Protein AF-A0A2A5GVV4-F1 (afdb_monomer)

pLDDT: mean 92.6, std 6.54, range [52.94, 98.5]

Solvent-accessible surface area (backbone atoms only — not comparable to full-atom values): 8172 Å² total; per-residue (Å²): 135,58,62,66,58,56,53,53,54,45,63,67,67,67,65,79,68,84,87,47,61,68,61,46,47,57,48,36,55,53,49,39,52,56,45,48,56,54,32,53,55,47,44,54,51,40,54,51,49,54,52,52,49,52,54,50,50,55,51,46,51,34,35,60,71,52,72,53,56,67,68,66,27,59,77,70,71,49,76,82,55,84,68,91,68,56,80,87,49,46,63,62,52,47,68,68,31,68,67,52,44,56,50,50,53,53,44,52,55,39,49,50,44,36,49,51,38,52,51,51,46,48,51,40,53,52,50,47,52,52,48,52,52,53,54,52,52,52,54,54,55,64,74,74,110

Radius of gyration: 25.05 Å; Cα contacts (8 Å, |Δi|>4): 84; chains: 1; bounding box: 63×22×68 Å

Structure (mmCIF, N/CA/C/O backbone):
data_AF-A0A2A5GVV4-F1
#
_entry.id   AF-A0A2A5GVV4-F1
#
loop_
_atom_site.group_PDB
_atom_site.id
_atom_site.type_symbol
_atom_site.label_atom_id
_atom_site.label_alt_id
_atom_site.label_comp_id
_atom_site.label_asym_id
_atom_site.label_entity_id
_atom_site.label_seq_id
_atom_site.pdbx_PDB_ins_code
_atom_site.Cartn_x
_atom_site.Cartn_y
_atom_site.Cartn_z
_atom_site.occupancy
_atom_site.B_iso_or_equiv
_atom_site.auth_seq_id
_atom_site.auth_comp_id
_atom_site.auth_asym_id
_atom_site.auth_atom_id
_atom_site.pdbx_PDB_model_num
ATOM 1 N N . MET A 1 1 ? -7.594 2.060 -9.291 1.00 83.06 1 MET A N 1
ATOM 2 C CA . MET A 1 1 ? -7.098 0.963 -10.140 1.00 83.06 1 MET A CA 1
ATOM 3 C C . MET A 1 1 ? -7.138 -0.338 -9.355 1.00 83.06 1 MET A C 1
ATOM 5 O O . MET A 1 1 ? -6.849 -0.307 -8.152 1.00 83.06 1 MET A O 1
ATOM 9 N N . LYS A 1 2 ? -7.569 -1.443 -9.970 1.00 93.38 2 LYS A N 1
ATOM 10 C CA . LYS A 1 2 ? -7.479 -2.785 -9.376 1.00 93.38 2 LYS A CA 1
ATOM 11 C C . LYS A 1 2 ? -6.062 -3.334 -9.559 1.00 93.38 2 LYS A C 1
ATOM 13 O O . LYS A 1 2 ? -5.284 -2.789 -10.336 1.00 93.38 2 LYS A O 1
ATOM 18 N N . LEU A 1 3 ? -5.717 -4.369 -8.793 1.00 95.00 3 LEU A N 1
ATOM 19 C CA . LEU A 1 3 ? -4.424 -5.042 -8.939 1.00 95.00 3 LEU A CA 1
ATOM 20 C C . LEU A 1 3 ? -4.321 -5.728 -10.309 1.00 95.00 3 LEU A C 1
ATOM 22 O O . LEU A 1 3 ? -3.322 -5.551 -10.993 1.00 95.00 3 LEU A O 1
ATOM 26 N N . ASP A 1 4 ? -5.386 -6.406 -10.739 1.00 96.12 4 ASP A N 1
ATOM 27 C CA . ASP A 1 4 ? -5.440 -7.081 -12.043 1.00 96.12 4 ASP A CA 1
ATOM 28 C C . ASP A 1 4 ? -5.185 -6.113 -13.206 1.00 96.12 4 ASP A C 1
ATOM 30 O O . ASP A 1 4 ? -4.486 -6.454 -14.153 1.00 96.12 4 ASP A O 1
ATOM 34 N N . ASP A 1 5 ? -5.669 -4.870 -13.100 1.00 96.62 5 ASP A N 1
ATOM 35 C CA . ASP A 1 5 ? -5.412 -3.834 -14.105 1.00 96.62 5 ASP A CA 1
ATOM 36 C C . ASP A 1 5 ? -3.906 -3.522 -14.220 1.00 96.62 5 ASP A C 1
ATOM 38 O O . ASP A 1 5 ? -3.399 -3.356 -15.325 1.00 96.62 5 ASP A O 1
ATOM 42 N N . ILE A 1 6 ? -3.173 -3.464 -13.094 1.00 96.69 6 ILE A N 1
ATOM 43 C CA . ILE A 1 6 ? -1.708 -3.256 -13.084 1.00 96.69 6 ILE A CA 1
ATOM 44 C C . ILE A 1 6 ? -1.012 -4.417 -13.794 1.00 96.69 6 ILE A C 1
ATOM 46 O O . ILE A 1 6 ? -0.111 -4.194 -14.601 1.00 96.69 6 ILE A O 1
ATOM 50 N N . LEU A 1 7 ? -1.422 -5.646 -13.480 1.00 96.38 7 LEU A N 1
ATOM 51 C CA . LEU A 1 7 ? -0.814 -6.856 -14.026 1.00 96.38 7 LEU A CA 1
ATOM 52 C C . LEU A 1 7 ? -1.061 -6.983 -15.531 1.00 96.38 7 LEU A C 1
ATOM 54 O O . LEU A 1 7 ? -0.129 -7.289 -16.268 1.00 96.38 7 LEU A O 1
ATOM 58 N N . ASN A 1 8 ? -2.277 -6.684 -15.990 1.00 97.00 8 ASN A N 1
ATOM 59 C CA . ASN A 1 8 ? -2.622 -6.703 -17.410 1.00 97.00 8 ASN A CA 1
ATOM 60 C C . ASN A 1 8 ? -1.861 -5.623 -18.190 1.00 97.00 8 ASN A C 1
ATOM 62 O O . ASN A 1 8 ? -1.266 -5.927 -19.221 1.00 97.00 8 ASN A O 1
ATOM 66 N N . LEU A 1 9 ? -1.791 -4.394 -17.658 1.00 96.00 9 LEU A N 1
ATOM 67 C CA . LEU A 1 9 ? -0.981 -3.323 -18.252 1.00 96.00 9 LEU A CA 1
ATOM 68 C C . LEU A 1 9 ? 0.487 -3.743 -18.395 1.00 96.00 9 LEU A C 1
ATOM 70 O O . LEU A 1 9 ? 1.109 -3.490 -19.425 1.00 96.00 9 LEU A O 1
ATOM 74 N N . TRP A 1 10 ? 1.038 -4.405 -17.374 1.00 96.19 10 TRP A N 1
ATOM 75 C CA . TRP A 1 10 ? 2.420 -4.870 -17.414 1.00 96.19 10 TRP A CA 1
ATOM 76 C C . TRP A 1 10 ? 2.630 -6.025 -18.392 1.00 96.19 10 TRP A C 1
ATOM 78 O O . TRP A 1 10 ? 3.632 -6.043 -19.105 1.00 96.19 10 TRP A O 1
ATOM 88 N N . ALA A 1 11 ? 1.690 -6.966 -18.470 1.00 95.19 11 ALA A N 1
ATOM 89 C CA . ALA A 1 11 ? 1.754 -8.065 -19.427 1.00 95.19 11 ALA A CA 1
ATOM 90 C C . ALA A 1 11 ? 1.853 -7.546 -20.873 1.00 95.19 11 ALA A C 1
ATOM 92 O O . ALA A 1 11 ? 2.679 -8.035 -21.640 1.00 95.19 11 ALA A O 1
ATOM 93 N N . GLU A 1 12 ? 1.088 -6.507 -21.213 1.00 94.00 12 GLU A N 1
ATOM 94 C CA . GLU A 1 12 ? 1.149 -5.848 -22.523 1.00 94.00 12 GLU A CA 1
ATOM 95 C C . GLU A 1 12 ? 2.468 -5.080 -22.728 1.00 94.00 12 GLU A C 1
ATOM 97 O O . GLU A 1 12 ? 3.139 -5.223 -23.756 1.00 94.00 12 GLU A O 1
ATOM 102 N N . ASP A 1 13 ? 2.880 -4.294 -21.730 1.00 93.25 13 ASP A N 1
ATOM 103 C CA . ASP A 1 13 ? 4.051 -3.418 -21.828 1.00 93.25 13 ASP A CA 1
ATOM 104 C C . ASP A 1 13 ? 5.395 -4.164 -21.789 1.00 93.25 13 ASP A C 1
ATOM 106 O O . ASP A 1 13 ? 6.396 -3.617 -22.253 1.00 93.25 13 ASP A O 1
ATOM 110 N N . SER A 1 14 ? 5.442 -5.379 -21.235 1.00 88.75 14 SER A N 1
ATOM 111 C CA . SER A 1 14 ? 6.677 -6.153 -21.009 1.00 88.75 14 SER A CA 1
ATOM 112 C C . SER A 1 14 ? 7.210 -6.901 -22.239 1.00 88.75 14 SER A C 1
ATOM 114 O O . SER A 1 14 ? 8.250 -7.559 -22.165 1.00 88.75 14 SER A O 1
ATOM 116 N N . THR A 1 15 ? 6.523 -6.804 -23.378 1.00 86.00 15 THR A N 1
ATOM 117 C CA . THR A 1 15 ? 6.987 -7.360 -24.657 1.00 86.00 15 THR A CA 1
ATOM 118 C C . THR A 1 15 ? 8.310 -6.716 -25.082 1.00 86.00 15 THR A C 1
ATOM 120 O O . THR A 1 15 ? 8.482 -5.517 -24.906 1.00 86.00 15 THR A O 1
ATOM 123 N N . LEU A 1 16 ? 9.248 -7.478 -25.650 1.00 77.81 16 LEU A N 1
ATOM 124 C CA . LEU A 1 16 ? 10.571 -6.974 -26.043 1.00 77.81 16 LEU A CA 1
ATOM 125 C C . LEU A 1 16 ? 10.848 -7.259 -27.519 1.00 77.81 16 LEU A C 1
ATOM 127 O O . LEU A 1 16 ? 10.842 -8.427 -27.920 1.00 77.81 16 LEU A O 1
ATOM 131 N N . ASP A 1 17 ? 11.155 -6.219 -28.295 1.00 77.88 17 ASP A N 1
ATOM 132 C CA . ASP A 1 17 ? 11.702 -6.373 -29.641 1.00 77.88 17 ASP A CA 1
ATOM 133 C C . ASP A 1 17 ? 13.235 -6.504 -29.589 1.00 77.88 17 ASP A C 1
ATOM 135 O O . ASP A 1 17 ? 13.949 -5.678 -29.029 1.00 77.88 17 ASP A O 1
ATOM 139 N N . LYS A 1 18 ? 13.774 -7.582 -30.162 1.00 74.31 18 LYS A N 1
ATOM 140 C CA . LYS A 1 18 ? 15.225 -7.844 -30.182 1.00 74.31 18 LYS A CA 1
ATOM 141 C C . LYS A 1 18 ? 15.935 -7.187 -31.365 1.00 74.31 18 LYS A C 1
ATOM 143 O O . LYS A 1 18 ? 17.169 -7.183 -31.389 1.00 74.31 18 LYS A O 1
ATOM 148 N N . ASN A 1 19 ? 15.183 -6.684 -32.343 1.00 78.81 19 ASN A N 1
ATOM 149 C CA . ASN A 1 19 ? 15.736 -6.155 -33.585 1.00 78.81 19 ASN A CA 1
ATOM 150 C C . ASN A 1 19 ? 16.280 -4.732 -33.407 1.00 78.81 19 ASN A C 1
ATOM 152 O O . ASN A 1 19 ? 17.347 -4.434 -33.943 1.00 78.81 19 ASN A O 1
ATOM 156 N N . ASP A 1 20 ? 15.624 -3.898 -32.589 1.00 84.31 20 ASP A N 1
ATOM 157 C CA . ASP A 1 20 ? 16.061 -2.528 -32.296 1.00 84.31 20 ASP A CA 1
ATOM 158 C C . ASP A 1 20 ? 16.248 -2.269 -30.791 1.00 84.31 20 ASP A C 1
ATOM 160 O O . ASP A 1 20 ? 15.370 -1.808 -30.063 1.00 84.31 20 ASP A O 1
ATOM 164 N N . LEU A 1 21 ? 17.467 -2.529 -30.319 1.00 83.12 21 LEU A N 1
ATOM 165 C CA . LEU A 1 21 ? 17.860 -2.289 -28.929 1.00 83.12 21 LEU A CA 1
ATOM 166 C C . LEU A 1 21 ? 17.923 -0.794 -28.558 1.00 83.12 21 LEU A C 1
ATOM 168 O O . LEU A 1 21 ? 17.854 -0.448 -27.373 1.00 83.12 21 LEU A O 1
ATOM 172 N N . SER A 1 22 ? 18.080 0.099 -29.539 1.00 83.19 22 SER A N 1
ATOM 173 C CA . SER A 1 22 ? 18.136 1.543 -29.283 1.00 83.19 22 SER A CA 1
ATOM 174 C C . SER A 1 22 ? 16.736 2.080 -29.003 1.00 83.19 22 SER A C 1
ATOM 176 O O . SER A 1 22 ? 16.538 2.813 -28.030 1.00 83.19 22 SER A O 1
ATOM 178 N N . GLU A 1 23 ? 15.755 1.666 -29.803 1.00 87.50 23 GLU A N 1
ATOM 179 C CA . GLU A 1 23 ? 14.349 2.003 -29.586 1.00 87.50 23 GLU A CA 1
ATOM 180 C C . GLU A 1 23 ? 13.822 1.411 -28.270 1.00 87.50 23 GLU A C 1
ATOM 182 O O . GLU A 1 23 ? 13.192 2.124 -27.480 1.00 87.50 23 GLU A O 1
ATOM 187 N N . GLU A 1 24 ? 14.178 0.161 -27.955 1.00 86.75 24 GLU A N 1
ATOM 188 C CA . GLU A 1 24 ? 13.824 -0.466 -26.674 1.00 86.75 24 GLU A CA 1
ATOM 189 C C . GLU A 1 24 ? 14.400 0.280 -25.458 1.00 86.75 24 GLU A C 1
ATOM 191 O O . GLU A 1 24 ? 13.745 0.389 -24.418 1.00 86.75 24 GLU A O 1
ATOM 196 N N . SER A 1 25 ? 15.584 0.890 -25.584 1.00 86.31 25 SER A N 1
ATOM 197 C CA . SER A 1 25 ? 16.148 1.734 -24.517 1.00 86.31 25 SER A CA 1
ATOM 198 C C . SER A 1 25 ? 15.287 2.976 -24.254 1.00 86.31 25 SER A C 1
ATOM 200 O O . SER A 1 25 ? 15.014 3.328 -23.103 1.00 86.31 25 SER A O 1
ATOM 202 N N . VAL A 1 26 ? 14.814 3.636 -25.316 1.00 89.38 26 VAL A N 1
ATOM 203 C CA . VAL A 1 26 ? 13.914 4.797 -25.206 1.00 89.38 26 VAL A CA 1
ATOM 204 C C . VAL A 1 26 ? 12.560 4.376 -24.633 1.00 89.38 26 VAL A C 1
ATOM 206 O O . VAL A 1 26 ? 11.987 5.079 -23.793 1.00 89.38 26 VAL A O 1
ATOM 209 N N . ARG A 1 27 ? 12.048 3.215 -25.052 1.00 91.44 27 ARG A N 1
ATOM 210 C CA . ARG A 1 27 ? 10.805 2.640 -24.533 1.00 91.44 27 ARG A CA 1
ATOM 211 C C . ARG A 1 27 ? 10.898 2.344 -23.038 1.00 91.44 27 ARG A C 1
ATOM 213 O O . ARG A 1 27 ? 9.980 2.716 -22.309 1.00 91.44 27 ARG A O 1
ATOM 220 N N . ALA A 1 28 ? 12.004 1.777 -22.558 1.00 91.56 28 ALA A N 1
ATOM 221 C CA . ALA A 1 28 ? 12.196 1.491 -21.138 1.00 91.56 28 ALA A CA 1
ATOM 222 C C . ALA A 1 28 ? 12.096 2.757 -20.261 1.00 91.56 28 ALA A C 1
ATOM 224 O O . ALA A 1 28 ? 11.436 2.738 -19.223 1.00 91.56 28 ALA A O 1
ATOM 225 N N . ILE A 1 29 ? 12.645 3.894 -20.709 1.00 91.44 29 ILE A N 1
ATOM 226 C CA . ILE A 1 29 ? 12.523 5.184 -20.000 1.00 91.44 29 ILE A CA 1
ATOM 227 C C . ILE A 1 29 ? 11.057 5.645 -19.935 1.00 91.44 29 ILE A C 1
ATOM 229 O O . ILE A 1 29 ? 10.579 6.073 -18.878 1.00 91.44 29 ILE A O 1
ATOM 233 N N . LYS A 1 30 ? 10.318 5.531 -21.048 1.00 94.19 30 LYS A N 1
ATOM 234 C CA . LYS A 1 30 ? 8.887 5.882 -21.106 1.00 94.19 30 LYS A CA 1
ATOM 235 C C . LYS A 1 30 ? 8.056 5.000 -20.172 1.00 94.19 30 LYS A C 1
ATOM 237 O O . LYS A 1 30 ? 7.227 5.518 -19.423 1.00 94.19 30 LYS A O 1
ATOM 242 N N . LEU A 1 31 ? 8.309 3.690 -20.174 1.00 95.56 31 LEU A N 1
ATOM 243 C CA . LEU A 1 31 ? 7.647 2.743 -19.277 1.00 95.56 31 LEU A CA 1
ATOM 244 C C . LEU A 1 31 ? 7.971 3.051 -17.813 1.00 95.56 31 LEU A C 1
ATOM 246 O O . LEU A 1 31 ? 7.057 3.120 -16.995 1.00 95.56 31 LEU A O 1
ATOM 250 N N . HIS A 1 32 ? 9.235 3.326 -17.481 1.00 95.56 32 HIS A N 1
ATOM 251 C CA . HIS A 1 32 ? 9.615 3.713 -16.124 1.00 95.56 32 HIS A CA 1
ATOM 252 C C . HIS A 1 32 ? 8.814 4.935 -15.654 1.00 95.56 32 HIS A C 1
ATOM 254 O O . HIS A 1 32 ? 8.242 4.913 -14.566 1.00 95.56 32 HIS A O 1
ATOM 260 N N . SER A 1 33 ? 8.718 5.984 -16.478 1.00 96.69 33 SER A N 1
AT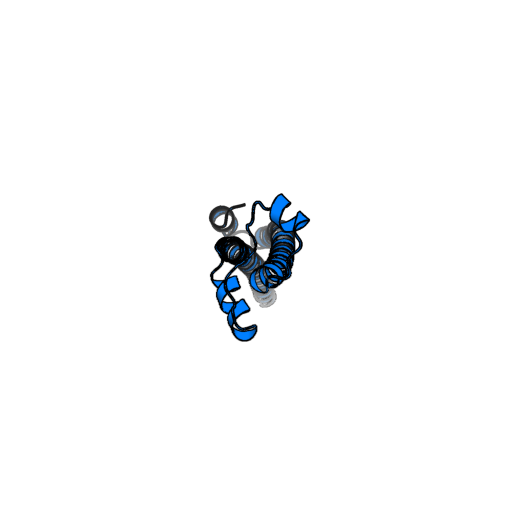OM 261 C CA . SER A 1 33 ? 7.921 7.175 -16.156 1.00 96.69 33 SER A CA 1
ATOM 262 C C . SER A 1 33 ? 6.439 6.839 -15.929 1.00 96.69 33 SER A C 1
ATOM 264 O O . SER A 1 33 ? 5.882 7.219 -14.896 1.00 96.69 33 SER A O 1
ATOM 266 N N . LYS A 1 34 ? 5.825 6.056 -16.830 1.00 97.25 34 LYS A N 1
ATOM 267 C CA . LYS A 1 34 ? 4.430 5.591 -16.722 1.00 97.25 34 LYS A CA 1
ATOM 268 C C . LYS A 1 34 ? 4.173 4.888 -15.386 1.00 97.25 34 LYS A C 1
ATOM 270 O O . LYS A 1 34 ? 3.291 5.301 -14.632 1.00 97.25 34 LYS A O 1
ATOM 275 N N . TYR A 1 35 ? 4.954 3.857 -15.065 1.00 98.06 35 TYR A N 1
ATOM 276 C CA . TYR A 1 35 ? 4.758 3.071 -13.844 1.00 98.06 35 TYR A CA 1
ATOM 277 C C . TYR A 1 35 ? 5.125 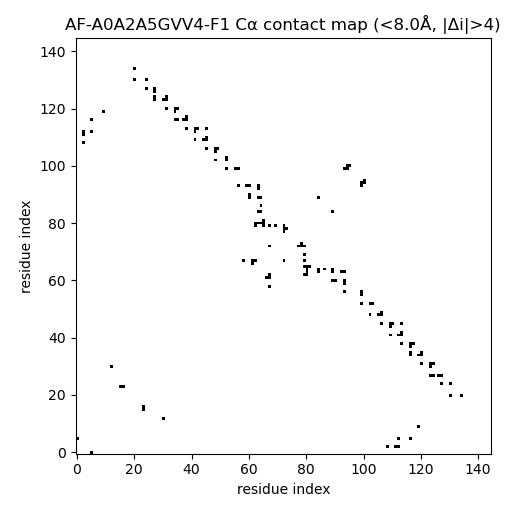3.842 -12.575 1.00 98.06 35 TYR A C 1
ATOM 279 O O . TYR A 1 35 ? 4.471 3.659 -11.548 1.00 98.06 35 TYR A O 1
ATOM 287 N N . TYR A 1 36 ? 6.098 4.754 -12.638 1.00 98.12 36 TYR A N 1
ATOM 288 C CA . TYR A 1 36 ? 6.453 5.611 -11.509 1.00 98.12 36 TYR A CA 1
ATOM 289 C C . TYR A 1 36 ? 5.323 6.573 -11.120 1.00 98.12 36 TYR A C 1
ATOM 291 O O . TYR A 1 36 ? 5.050 6.752 -9.933 1.00 98.12 36 TYR A O 1
ATOM 299 N N . ILE A 1 37 ? 4.619 7.153 -12.099 1.00 98.19 37 ILE A N 1
ATOM 300 C CA . ILE A 1 37 ? 3.451 8.010 -11.836 1.00 98.19 37 ILE A CA 1
ATOM 301 C C . ILE A 1 37 ? 2.362 7.210 -11.111 1.00 98.19 37 ILE A C 1
ATOM 303 O O . ILE A 1 37 ? 1.864 7.643 -10.069 1.00 98.19 37 ILE A O 1
ATOM 307 N N . ILE A 1 38 ? 2.035 6.014 -11.613 1.00 98.12 38 ILE A N 1
ATOM 308 C CA . ILE A 1 38 ? 1.031 5.131 -10.998 1.00 98.12 38 ILE A CA 1
ATOM 309 C C . ILE A 1 38 ? 1.459 4.756 -9.573 1.00 98.12 38 ILE A C 1
ATOM 311 O O . ILE A 1 38 ? 0.673 4.896 -8.635 1.00 98.12 38 ILE A O 1
ATOM 315 N N . TYR A 1 39 ? 2.720 4.350 -9.394 1.00 98.50 39 TYR A N 1
ATOM 316 C CA . TYR A 1 39 ? 3.307 4.049 -8.088 1.00 98.50 39 TYR A CA 1
ATOM 317 C C . TYR A 1 39 ? 3.148 5.209 -7.109 1.00 98.50 39 TYR A C 1
ATOM 319 O O . TYR A 1 39 ? 2.680 4.998 -5.994 1.00 98.50 39 TYR A O 1
ATOM 327 N N . SER A 1 40 ? 3.488 6.432 -7.519 1.00 98.19 40 SER A N 1
ATOM 328 C CA . SER A 1 40 ? 3.428 7.607 -6.648 1.00 98.19 40 SER A CA 1
ATOM 329 C C . SER A 1 40 ? 2.008 7.860 -6.129 1.00 98.19 40 SER A C 1
ATOM 331 O O . SER A 1 40 ? 1.797 8.032 -4.925 1.00 98.19 40 SER A O 1
ATOM 333 N N . HIS A 1 41 ? 1.007 7.774 -7.011 1.00 98.12 41 HIS A N 1
ATOM 334 C CA . HIS A 1 41 ? -0.396 7.921 -6.624 1.00 98.12 41 HIS A CA 1
ATOM 335 C C . HIS A 1 41 ? -0.880 6.803 -5.693 1.00 98.12 41 HIS A C 1
ATOM 337 O O . HIS A 1 41 ? -1.542 7.080 -4.690 1.00 98.12 41 HIS A O 1
ATOM 343 N N . GLU A 1 42 ? -0.572 5.541 -6.001 1.00 98.19 42 GLU A N 1
ATOM 344 C CA . GLU A 1 42 ? -0.993 4.415 -5.164 1.00 98.19 42 GLU A CA 1
ATOM 345 C C . GLU A 1 42 ? -0.249 4.396 -3.814 1.00 98.19 42 GLU A C 1
ATOM 347 O O . GLU A 1 42 ? -0.838 4.040 -2.791 1.00 98.19 42 GLU A O 1
ATOM 352 N N . ASN A 1 43 ? 1.001 4.861 -3.765 1.00 98.12 43 ASN A N 1
ATOM 353 C CA . ASN A 1 43 ? 1.765 4.997 -2.528 1.00 98.12 43 ASN A CA 1
ATOM 354 C C . ASN A 1 43 ? 1.202 6.107 -1.625 1.00 98.12 43 ASN A C 1
ATOM 356 O O . ASN A 1 43 ? 1.070 5.914 -0.419 1.00 98.12 43 ASN A O 1
ATOM 360 N N . LEU A 1 44 ? 0.783 7.241 -2.197 1.00 98.31 44 LEU A N 1
ATOM 361 C CA . LEU A 1 44 ? 0.109 8.295 -1.433 1.00 98.31 44 LEU A CA 1
ATOM 362 C C . LEU A 1 44 ? -1.224 7.806 -0.842 1.00 98.31 44 LEU A C 1
ATOM 364 O O . LEU A 1 44 ? -1.552 8.108 0.306 1.00 98.31 44 LEU A O 1
ATOM 368 N N . ARG A 1 45 ? -1.983 7.004 -1.600 1.00 98.00 45 ARG A N 1
ATOM 369 C CA . ARG A 1 45 ? -3.210 6.365 -1.095 1.00 98.00 45 ARG A CA 1
ATOM 370 C C . ARG A 1 45 ? -2.924 5.392 0.043 1.00 98.00 45 ARG A C 1
ATOM 372 O O . ARG A 1 45 ? -3.686 5.366 1.005 1.00 98.00 45 ARG A O 1
ATOM 379 N N . LEU A 1 46 ? -1.839 4.620 -0.047 1.00 98.38 46 LEU A N 1
ATOM 380 C CA . LEU A 1 46 ? -1.407 3.746 1.042 1.00 98.38 46 LEU A CA 1
ATOM 381 C C . LEU A 1 46 ? -1.084 4.554 2.302 1.00 98.38 46 LEU A C 1
ATOM 383 O O . LEU A 1 46 ? -1.578 4.210 3.370 1.00 98.38 46 LEU A O 1
ATOM 387 N N . ALA A 1 47 ? -0.310 5.635 2.170 1.00 98.44 47 ALA 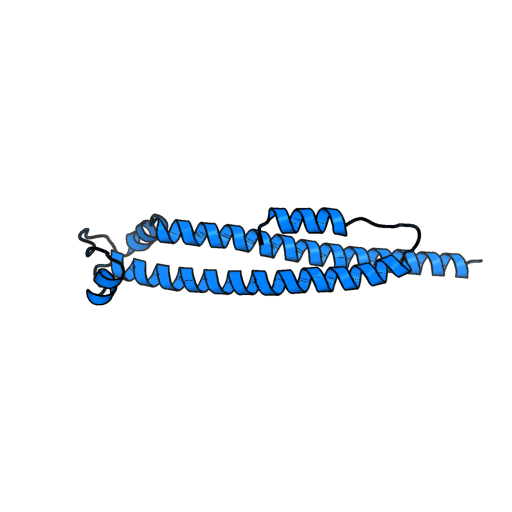A N 1
ATOM 388 C CA . ALA A 1 47 ? 0.031 6.508 3.292 1.00 98.44 47 ALA A CA 1
ATOM 389 C C . ALA A 1 47 ? -1.229 7.047 3.984 1.00 98.44 47 ALA A C 1
ATOM 391 O O . ALA A 1 47 ? -1.353 6.950 5.200 1.00 98.44 47 ALA A O 1
ATOM 392 N N . LYS A 1 48 ? -2.217 7.508 3.206 1.00 98.19 48 LYS A N 1
ATOM 393 C CA . LYS A 1 48 ? -3.504 7.943 3.756 1.00 98.19 48 LYS A CA 1
ATOM 394 C C . LYS A 1 48 ? -4.215 6.827 4.534 1.00 98.19 48 LYS A C 1
ATOM 396 O O . LYS A 1 48 ? -4.645 7.062 5.655 1.00 98.19 48 LYS A O 1
ATOM 401 N N . LEU A 1 49 ? -4.324 5.624 3.963 1.00 98.31 49 LEU A N 1
ATOM 402 C CA . LEU A 1 49 ? -4.997 4.501 4.628 1.00 98.31 49 LEU A CA 1
ATOM 403 C C . LEU A 1 49 ? -4.309 4.099 5.942 1.00 98.31 49 LEU A C 1
ATOM 405 O O . LEU A 1 49 ? -4.995 3.717 6.887 1.00 98.31 49 LEU A O 1
ATOM 409 N N . LEU A 1 50 ? -2.977 4.193 6.009 1.00 98.12 50 LEU A N 1
ATOM 410 C CA . LEU A 1 50 ? -2.219 3.940 7.237 1.00 98.12 50 LEU A CA 1
ATOM 411 C C . LEU A 1 50 ? -2.552 4.968 8.330 1.00 98.12 50 LEU A C 1
ATOM 413 O O . LEU A 1 50 ? -2.764 4.591 9.479 1.00 98.12 50 LEU A O 1
ATOM 417 N N . GLU A 1 51 ? -2.682 6.247 7.979 1.00 98.31 51 GLU A N 1
ATOM 418 C CA . GLU A 1 51 ? -3.113 7.265 8.946 1.00 98.31 51 GLU A CA 1
ATOM 419 C C . GLU A 1 51 ? -4.581 7.104 9.354 1.00 98.31 51 GLU A C 1
ATOM 421 O O . GLU A 1 51 ? -4.931 7.278 10.522 1.00 98.31 51 GLU A O 1
ATOM 426 N N . ASP A 1 52 ? -5.447 6.724 8.413 1.00 97.88 52 ASP A N 1
ATOM 427 C CA . ASP A 1 52 ? -6.861 6.480 8.693 1.00 97.88 52 ASP A CA 1
ATOM 428 C C . ASP A 1 52 ? -7.038 5.305 9.678 1.00 97.88 52 ASP A C 1
ATOM 430 O O . ASP A 1 52 ? -7.864 5.396 10.589 1.00 97.88 52 ASP A O 1
ATOM 434 N N . VAL A 1 53 ? -6.235 4.232 9.569 1.00 97.44 53 VAL A N 1
ATOM 435 C CA . VAL A 1 53 ? -6.305 3.115 10.533 1.00 97.44 53 VAL A CA 1
ATOM 436 C C . VAL A 1 53 ? -5.731 3.484 11.892 1.00 97.44 53 VAL A C 1
ATOM 438 O O . VAL A 1 53 ? -6.282 3.052 12.899 1.00 97.44 53 VAL A O 1
ATOM 441 N N . ASN A 1 54 ? -4.699 4.327 11.953 1.00 97.19 54 ASN A N 1
ATOM 442 C CA . ASN A 1 54 ? -4.172 4.824 13.226 1.00 97.19 54 ASN A CA 1
ATOM 443 C C . ASN A 1 54 ? -5.234 5.635 13.983 1.00 97.19 54 ASN A C 1
ATOM 445 O O . ASN A 1 54 ? -5.444 5.425 15.178 1.00 97.19 54 ASN A O 1
ATOM 449 N N . LYS A 1 55 ? -5.958 6.514 13.276 1.00 97.19 55 LYS A N 1
ATOM 450 C CA . LYS A 1 55 ? -7.080 7.276 13.847 1.00 97.19 55 LYS A CA 1
ATOM 451 C C . LYS A 1 55 ? -8.202 6.362 14.329 1.00 97.19 55 LYS A C 1
ATOM 453 O O . LYS A 1 55 ? -8.702 6.543 15.436 1.00 97.19 55 LYS A O 1
ATOM 458 N N . LEU A 1 56 ? -8.583 5.376 13.515 1.00 96.62 56 LEU A N 1
ATOM 459 C CA . LEU A 1 56 ? -9.611 4.405 13.888 1.00 96.62 56 LEU A CA 1
ATOM 460 C C . LEU A 1 56 ? -9.187 3.582 15.108 1.00 96.62 56 LEU A C 1
ATOM 462 O O . LEU A 1 56 ? -9.995 3.358 16.001 1.00 96.62 56 LEU A O 1
ATOM 466 N N . TYR A 1 57 ? -7.925 3.161 15.171 1.00 96.75 57 TYR A N 1
ATOM 467 C CA . TYR A 1 57 ? -7.393 2.398 16.292 1.00 96.75 57 TYR A CA 1
ATOM 468 C C . TYR A 1 57 ? -7.466 3.200 17.593 1.00 96.75 57 TYR A C 1
ATOM 470 O O . TYR A 1 57 ? -7.969 2.688 18.590 1.00 96.75 57 TYR A O 1
ATOM 478 N N . PHE A 1 58 ? -7.018 4.460 17.578 1.00 95.94 58 PHE A N 1
ATOM 479 C CA . PHE A 1 58 ? -7.097 5.348 18.741 1.00 95.94 58 PHE A CA 1
ATOM 480 C C . PHE A 1 58 ? -8.541 5.505 19.234 1.00 95.94 58 PHE A C 1
ATOM 482 O O . PHE A 1 58 ? -8.836 5.293 20.406 1.00 95.94 58 PHE A O 1
ATOM 489 N N . LEU A 1 59 ? -9.461 5.764 18.310 1.00 95.81 59 LEU A N 1
ATOM 490 C CA . LEU A 1 59 ? -10.879 5.880 18.616 1.00 95.81 59 LEU A CA 1
ATOM 491 C C . LEU A 1 59 ? -11.468 4.589 19.208 1.00 95.81 59 LEU A C 1
ATOM 493 O O . LEU A 1 59 ? -12.196 4.622 20.199 1.00 95.81 59 LEU A O 1
ATOM 497 N N . LYS A 1 60 ? -11.179 3.435 18.596 1.00 95.56 60 LYS A N 1
ATOM 498 C CA . LYS A 1 60 ? -11.662 2.135 19.083 1.00 95.56 60 LYS A CA 1
ATOM 499 C C . LYS A 1 60 ? -11.051 1.808 20.446 1.00 95.56 60 LYS A C 1
ATOM 501 O O . LYS A 1 60 ? -11.718 1.201 21.277 1.00 95.56 60 LYS A O 1
ATOM 506 N N . TYR A 1 61 ? -9.823 2.245 20.710 1.00 95.25 61 TYR A N 1
ATOM 507 C CA . T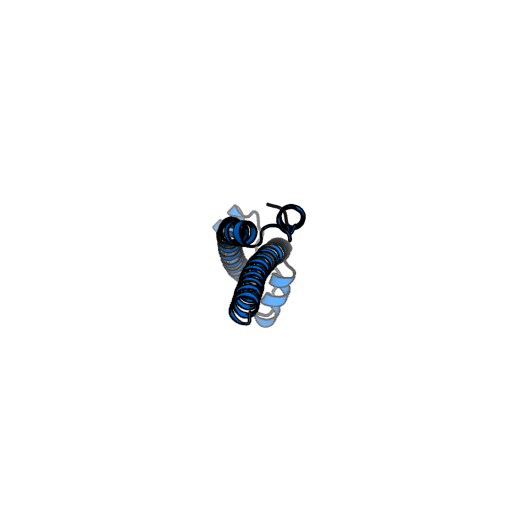YR A 1 61 ? -9.199 2.126 22.022 1.00 95.25 61 TYR A CA 1
ATOM 508 C C . TYR A 1 61 ? -9.980 2.889 23.097 1.00 95.25 61 TYR A C 1
ATOM 510 O O . TYR A 1 61 ? -10.333 2.290 24.111 1.00 95.25 61 TYR A O 1
ATOM 518 N N . GLU A 1 62 ? -10.323 4.159 22.865 1.00 93.62 62 GLU A N 1
ATOM 519 C CA . GLU A 1 62 ? -11.155 4.951 23.789 1.00 93.62 62 GLU A CA 1
ATOM 520 C C . GLU A 1 62 ? -12.558 4.352 23.958 1.00 93.62 62 GLU A C 1
ATOM 522 O O . GLU A 1 62 ? -13.079 4.270 25.074 1.00 93.62 62 GLU A O 1
ATOM 527 N N . TYR A 1 63 ? -13.139 3.849 22.865 1.00 95.06 63 TYR A N 1
ATOM 528 C CA . TYR A 1 63 ? -14.427 3.157 22.881 1.00 95.06 63 TYR A CA 1
ATOM 529 C C . TYR A 1 63 ? -14.419 1.929 23.799 1.00 95.06 63 TYR A C 1
ATOM 531 O O . TYR A 1 63 ? -15.272 1.798 24.675 1.00 95.06 63 TYR A O 1
ATOM 539 N N . TYR A 1 64 ? -13.446 1.031 23.628 1.00 94.25 64 TYR A N 1
ATOM 540 C CA . TYR A 1 64 ? -13.347 -0.197 24.420 1.00 94.25 64 TYR A CA 1
ATOM 541 C C . TYR A 1 64 ? -12.861 0.040 25.852 1.00 94.25 64 TYR A C 1
ATOM 543 O O . TYR A 1 64 ? -13.128 -0.783 26.730 1.00 94.25 64 TYR A O 1
ATOM 551 N N . LEU A 1 65 ? -12.176 1.159 26.102 1.00 92.12 65 LEU A N 1
ATOM 552 C CA . LEU A 1 65 ? -11.867 1.623 27.450 1.00 92.12 65 LEU A CA 1
ATOM 553 C C . LEU A 1 65 ? -13.130 2.101 28.191 1.00 92.12 65 LEU A C 1
ATOM 555 O O . LEU A 1 65 ? -13.185 1.998 29.416 1.00 92.12 65 LEU A O 1
ATOM 559 N N . GLY A 1 66 ? -14.151 2.547 27.450 1.00 89.69 66 GLY A N 1
ATOM 560 C CA . GLY A 1 66 ? -15.391 3.111 27.987 1.00 89.69 66 GLY A CA 1
ATOM 561 C C . GLY A 1 66 ? -15.309 4.611 28.279 1.00 89.69 66 GLY A C 1
ATOM 562 O O . GLY A 1 66 ? -16.201 5.143 28.936 1.00 89.69 66 GLY A O 1
ATOM 563 N N . ASP A 1 67 ? -14.266 5.283 27.785 1.00 88.38 67 ASP A N 1
ATOM 564 C CA . ASP A 1 67 ? -13.999 6.709 28.019 1.00 88.38 67 ASP A CA 1
ATOM 565 C C . ASP A 1 67 ? -14.384 7.588 26.813 1.00 88.38 67 ASP A C 1
ATOM 567 O O . ASP A 1 67 ? -14.237 8.807 26.869 1.00 88.38 67 ASP A O 1
ATOM 571 N N . LEU A 1 68 ? -14.888 6.988 25.726 1.00 92.88 68 LEU A N 1
ATOM 572 C CA . LEU A 1 68 ? -15.306 7.734 24.539 1.00 92.88 68 LEU A CA 1
ATOM 573 C C . LEU A 1 68 ? -16.507 8.640 24.845 1.00 92.88 68 LEU A C 1
ATOM 575 O O . LEU A 1 68 ? -17.472 8.223 25.494 1.00 92.88 68 LEU A O 1
ATOM 579 N N . ASP A 1 69 ? -16.443 9.879 24.364 1.00 92.00 69 ASP A N 1
ATOM 580 C CA . ASP A 1 69 ? -17.457 10.890 24.623 1.00 92.00 69 ASP A CA 1
ATOM 581 C C . ASP A 1 69 ? -18.786 10.593 23.904 1.00 92.00 69 ASP A C 1
ATOM 583 O O . ASP A 1 69 ? -18.863 9.881 22.898 1.00 92.00 69 ASP A O 1
ATOM 587 N N . LYS A 1 70 ? -19.870 11.147 24.456 1.00 90.62 70 LYS A N 1
ATOM 588 C CA . LYS A 1 70 ? -21.229 10.877 23.979 1.00 90.62 70 LYS A CA 1
ATOM 589 C C . LYS A 1 70 ? -21.502 11.466 22.591 1.00 90.62 70 LYS A C 1
ATOM 591 O O . LYS A 1 70 ? -22.241 10.851 21.833 1.00 90.62 70 LYS A O 1
ATOM 596 N N . GLU A 1 71 ? -20.915 12.614 22.262 1.00 92.69 71 GLU A N 1
ATOM 597 C CA . GLU A 1 71 ? -21.099 13.262 20.959 1.00 92.69 71 GLU A CA 1
ATOM 598 C C . GLU A 1 71 ? -20.544 12.363 19.849 1.00 92.69 71 GLU A C 1
ATOM 600 O O . GLU A 1 71 ? -21.272 11.984 18.934 1.00 92.69 71 GLU A O 1
ATOM 605 N N . THR A 1 72 ? -19.314 11.880 20.016 1.00 92.06 72 THR A N 1
ATOM 606 C CA . THR A 1 72 ? -18.663 10.944 19.096 1.00 92.06 72 THR A CA 1
ATOM 607 C C . THR A 1 72 ? -19.405 9.605 18.983 1.00 92.06 72 THR A C 1
ATOM 609 O O . THR A 1 72 ? -19.475 9.015 17.898 1.00 92.06 72 THR A O 1
ATOM 612 N N . LEU A 1 73 ? -19.953 9.095 20.092 1.00 92.25 73 LEU A N 1
ATOM 613 C CA . LEU A 1 73 ? -20.795 7.892 20.094 1.00 92.25 73 LEU A CA 1
ATOM 614 C C . LEU A 1 73 ? -22.074 8.102 19.274 1.00 92.25 73 LEU A C 1
ATOM 616 O O . LEU A 1 73 ? -22.397 7.262 18.432 1.00 92.25 73 LEU A O 1
ATOM 620 N N . ASP A 1 74 ? -22.772 9.218 19.491 1.00 92.75 74 ASP A N 1
ATOM 621 C CA . ASP A 1 74 ? -24.019 9.553 18.803 1.00 92.75 74 ASP A CA 1
ATOM 622 C C . ASP A 1 74 ? -23.772 9.782 17.297 1.00 92.75 74 ASP A C 1
ATOM 624 O O . ASP A 1 74 ? -24.502 9.233 16.469 1.00 92.75 74 ASP A O 1
ATOM 628 N N . GLU A 1 75 ? -22.694 10.484 16.922 1.00 93.62 75 GLU A N 1
ATOM 629 C CA . GLU A 1 75 ? -22.285 10.696 15.522 1.00 93.62 75 GLU A CA 1
ATOM 630 C C . GLU A 1 75 ? -22.026 9.388 14.765 1.00 93.62 75 GLU A C 1
ATOM 632 O O . GLU A 1 75 ? -22.357 9.263 13.582 1.00 93.62 75 GLU A O 1
ATOM 637 N N . ARG A 1 76 ? -21.434 8.394 15.437 1.00 91.31 76 ARG A N 1
ATOM 638 C CA . ARG A 1 76 ? -21.144 7.077 14.849 1.00 91.31 76 ARG A CA 1
ATOM 639 C C . ARG A 1 76 ? -22.271 6.061 15.028 1.00 91.31 76 ARG A C 1
ATOM 641 O O . ARG A 1 76 ? -22.169 4.946 14.516 1.00 91.31 76 ARG A O 1
ATOM 648 N N . GLY A 1 77 ? -23.338 6.420 15.742 1.00 91.69 77 GLY A N 1
ATOM 649 C CA . GLY A 1 77 ? -24.429 5.507 16.085 1.00 91.69 77 GLY A CA 1
ATOM 650 C C . GLY A 1 77 ? -23.991 4.354 16.996 1.00 91.69 77 GLY A C 1
ATOM 651 O O . GLY A 1 77 ? -24.580 3.271 16.964 1.00 91.69 77 GLY A O 1
ATOM 652 N N . TRP A 1 78 ? -22.936 4.554 17.785 1.00 92.12 78 TRP A N 1
ATOM 653 C CA . TRP A 1 78 ? -22.408 3.559 18.710 1.00 92.12 78 TRP A CA 1
ATOM 654 C C . TRP A 1 78 ? -23.063 3.685 20.082 1.00 92.12 78 TRP A C 1
ATOM 656 O O . TRP A 1 78 ? -23.326 4.771 20.588 1.00 92.12 78 TRP A O 1
ATOM 666 N N . LYS A 1 79 ? -23.292 2.544 20.734 1.00 89.19 79 LYS A N 1
ATOM 667 C CA . LYS A 1 79 ? -23.680 2.514 22.149 1.00 89.19 79 LYS A CA 1
ATOM 668 C C . LYS A 1 79 ? -22.439 2.392 23.009 1.00 89.19 79 LYS A C 1
ATOM 670 O O . LYS A 1 79 ? -21.530 1.647 22.645 1.00 89.19 79 LYS A O 1
ATOM 675 N N . GLN A 1 80 ? -22.453 3.041 24.172 1.00 88.50 80 GLN A N 1
ATOM 676 C CA . GLN A 1 80 ? -21.340 2.970 25.111 1.00 88.50 80 GLN A CA 1
ATOM 677 C C . GLN A 1 80 ? -20.992 1.519 25.450 1.00 88.50 80 GLN A C 1
ATOM 679 O O . GLN A 1 80 ? -21.883 0.715 25.753 1.00 88.50 80 GLN A O 1
ATOM 684 N N . PHE A 1 81 ? -19.703 1.191 25.419 1.00 90.00 81 PHE A N 1
ATOM 685 C CA . PHE A 1 81 ? -19.238 -0.161 25.689 1.00 90.00 81 PHE A CA 1
ATOM 686 C C . PHE A 1 81 ? -19.464 -0.521 27.165 1.00 90.00 81 PHE A C 1
ATOM 688 O O . PHE A 1 81 ? -18.954 0.130 28.069 1.00 90.00 81 PHE A O 1
ATOM 695 N N . GLN A 1 82 ? -20.271 -1.555 27.422 1.00 86.19 82 GLN A N 1
ATOM 696 C CA . GLN A 1 82 ? -20.710 -1.907 28.783 1.00 86.19 82 GLN A CA 1
ATOM 697 C C . GLN A 1 82 ? -19.825 -2.963 29.464 1.00 86.19 82 GLN A C 1
ATOM 699 O O . GLN A 1 82 ? -19.951 -3.198 30.666 1.00 86.19 82 GLN A O 1
ATOM 704 N N . LYS A 1 83 ? -18.964 -3.666 28.715 1.00 87.56 83 LYS A N 1
ATOM 705 C CA . LYS A 1 83 ? -18.145 -4.746 29.280 1.00 87.56 83 LYS A CA 1
ATOM 706 C C . LYS A 1 83 ? -16.896 -4.161 29.924 1.00 87.56 83 LYS A C 1
ATOM 708 O O . LYS A 1 83 ? -16.127 -3.461 29.280 1.00 87.56 83 LYS A O 1
ATOM 713 N N . LYS A 1 84 ? -16.645 -4.531 31.178 1.00 85.19 84 LYS A N 1
ATOM 714 C CA . LYS A 1 84 ? -15.390 -4.200 31.852 1.00 85.19 84 LYS A CA 1
ATOM 715 C C . LYS A 1 84 ? -14.304 -5.163 31.380 1.00 85.19 84 LYS A C 1
ATOM 717 O O . LYS A 1 84 ? -14.337 -6.342 31.724 1.00 85.19 84 LYS A O 1
ATOM 722 N N . ILE A 1 85 ? -13.371 -4.665 30.579 1.00 90.12 85 ILE A N 1
ATOM 723 C CA . ILE A 1 85 ? -12.229 -5.433 30.073 1.00 90.12 85 ILE A CA 1
ATOM 724 C C . ILE A 1 85 ? -10.926 -4.892 30.662 1.00 90.12 85 ILE A C 1
ATOM 726 O O . ILE A 1 85 ? -10.848 -3.734 31.077 1.00 90.12 85 ILE A O 1
ATOM 730 N N . LEU A 1 86 ? -9.899 -5.738 30.741 1.00 91.44 86 LEU A N 1
ATOM 731 C CA . LEU A 1 86 ? -8.571 -5.304 31.167 1.00 91.44 86 LEU A CA 1
ATOM 732 C C . LEU A 1 86 ? -7.932 -4.455 30.065 1.00 91.44 86 LEU A C 1
ATOM 734 O O . LEU A 1 86 ? -8.083 -4.759 28.884 1.00 91.44 86 LEU A O 1
ATOM 738 N N . LYS A 1 87 ? -7.143 -3.439 30.443 1.00 90.19 87 LYS A N 1
ATOM 739 C CA . LYS A 1 87 ? -6.397 -2.611 29.475 1.00 90.19 87 LYS A CA 1
ATOM 740 C C . LYS A 1 87 ? -5.493 -3.447 28.561 1.00 90.19 87 LYS A C 1
ATOM 742 O O . LYS A 1 87 ? -5.344 -3.121 27.390 1.00 90.19 87 LYS A O 1
ATOM 747 N N . SER A 1 88 ? -4.943 -4.546 29.082 1.00 93.62 88 SER A N 1
ATOM 748 C CA . SER A 1 88 ? -4.138 -5.509 28.322 1.00 93.62 88 SER A CA 1
ATOM 749 C C . SER A 1 88 ? -4.915 -6.224 27.216 1.00 93.62 88 SER A C 1
ATOM 751 O O . SER A 1 88 ? -4.315 -6.639 26.231 1.00 93.62 88 SER A O 1
ATOM 753 N N . ASP A 1 89 ? -6.234 -6.363 27.363 1.00 94.00 89 ASP A N 1
ATOM 754 C CA . ASP A 1 89 ? -7.073 -7.091 26.413 1.00 94.00 89 ASP A CA 1
ATOM 755 C C . ASP A 1 89 ? -7.658 -6.178 25.330 1.00 94.00 89 ASP A C 1
ATOM 757 O O . ASP A 1 89 ? -8.133 -6.688 24.320 1.00 94.00 89 ASP A O 1
ATOM 761 N N . ILE A 1 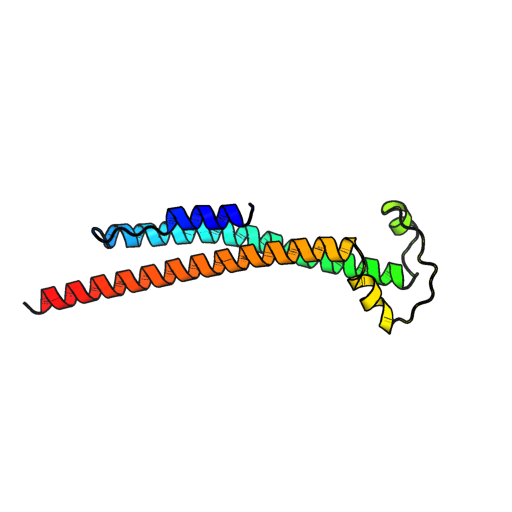90 ? -7.616 -4.848 25.494 1.00 94.06 90 ILE A N 1
ATOM 762 C CA . ILE A 1 90 ? -8.231 -3.886 24.560 1.00 94.06 90 ILE A CA 1
ATOM 763 C C . ILE A 1 90 ? -7.747 -4.113 23.123 1.00 94.06 90 ILE A C 1
ATOM 765 O O . ILE A 1 90 ? -8.560 -4.217 22.208 1.00 94.06 90 ILE A O 1
ATOM 769 N N . ASP A 1 91 ? -6.438 -4.271 22.922 1.00 94.69 91 ASP A N 1
ATOM 770 C CA . ASP A 1 91 ? -5.852 -4.509 21.597 1.00 94.69 91 ASP A CA 1
ATOM 771 C C . ASP A 1 91 ? -6.412 -5.779 20.928 1.00 94.69 91 ASP A C 1
ATOM 773 O O . ASP A 1 91 ? -6.639 -5.801 19.719 1.00 94.69 91 ASP A O 1
ATOM 777 N N . ARG A 1 92 ? -6.741 -6.821 21.707 1.00 95.12 92 ARG A N 1
ATOM 778 C CA . ARG A 1 92 ? -7.407 -8.024 21.187 1.00 95.12 92 ARG A CA 1
ATOM 779 C C . ARG A 1 92 ? -8.810 -7.713 20.661 1.00 95.12 92 ARG A C 1
ATOM 781 O O . ARG A 1 92 ? -9.188 -8.272 19.635 1.00 95.12 92 ARG A O 1
ATOM 788 N N . TYR A 1 93 ? -9.568 -6.847 21.337 1.00 94.88 93 TYR A N 1
ATOM 789 C CA . TYR A 1 93 ? -10.894 -6.425 20.873 1.00 94.88 93 TYR A CA 1
ATOM 790 C C . TYR A 1 93 ? -10.794 -5.560 19.618 1.00 94.88 93 TYR A C 1
ATOM 792 O O . TYR A 1 93 ? -11.493 -5.840 18.652 1.00 94.88 93 TYR A O 1
ATOM 800 N N . ILE A 1 94 ? -9.875 -4.588 19.585 1.00 95.88 94 ILE A N 1
ATOM 801 C CA . ILE A 1 94 ? -9.672 -3.722 18.412 1.00 95.88 94 ILE A CA 1
ATOM 802 C C . ILE A 1 94 ? -9.289 -4.546 17.180 1.00 95.88 94 ILE A C 1
ATOM 804 O O . ILE A 1 94 ? -9.817 -4.324 16.096 1.00 95.88 94 ILE A O 1
ATOM 808 N N . ARG A 1 95 ? -8.401 -5.536 17.325 1.00 94.75 95 ARG A N 1
ATOM 809 C CA . ARG A 1 95 ? -8.024 -6.427 16.213 1.00 94.75 95 ARG A CA 1
ATOM 810 C C . ARG A 1 95 ? -9.179 -7.288 15.702 1.00 94.75 95 ARG A C 1
ATOM 812 O O . ARG A 1 95 ? -9.128 -7.723 14.557 1.00 94.75 95 ARG A O 1
ATOM 819 N N . GLY A 1 96 ? -10.165 -7.561 16.553 1.00 95.38 96 GLY A N 1
ATOM 820 C CA . GLY A 1 96 ? -11.383 -8.290 16.207 1.00 95.38 96 GLY A CA 1
ATOM 821 C C . GLY A 1 96 ? -12.535 -7.402 15.733 1.00 95.38 96 GLY A C 1
ATOM 822 O O . GLY A 1 96 ? -13.593 -7.940 15.430 1.00 95.38 96 GLY A O 1
ATOM 823 N N . ASP A 1 97 ? -12.365 -6.077 15.702 1.00 95.69 97 ASP A N 1
ATOM 824 C CA . ASP A 1 97 ? -13.403 -5.139 15.274 1.00 95.69 97 ASP A CA 1
ATOM 825 C C . ASP A 1 97 ? -13.547 -5.138 13.745 1.00 95.69 97 ASP A C 1
ATOM 827 O O . ASP A 1 97 ? -12.564 -5.008 13.011 1.00 95.69 97 ASP A O 1
ATOM 831 N N . ASP A 1 98 ? -14.784 -5.256 13.262 1.00 95.88 98 ASP A N 1
ATOM 832 C CA . ASP A 1 98 ? -15.079 -5.391 11.833 1.00 95.88 98 ASP A CA 1
ATOM 833 C C . ASP A 1 98 ? -14.639 -4.171 11.007 1.00 95.88 98 ASP A C 1
ATOM 835 O O . ASP A 1 98 ? -14.191 -4.330 9.868 1.00 95.88 98 ASP A O 1
ATOM 839 N N . GLU A 1 99 ? -14.711 -2.951 11.554 1.00 95.69 99 GLU A N 1
ATOM 840 C CA . GLU A 1 99 ? -14.267 -1.745 10.842 1.00 95.69 99 GLU A CA 1
ATOM 841 C C . GLU A 1 99 ? -12.742 -1.720 10.713 1.00 95.69 99 GLU A C 1
ATOM 843 O O . GLU A 1 99 ? -12.203 -1.400 9.647 1.00 95.69 99 GLU A O 1
ATOM 848 N N . VAL A 1 100 ? -12.04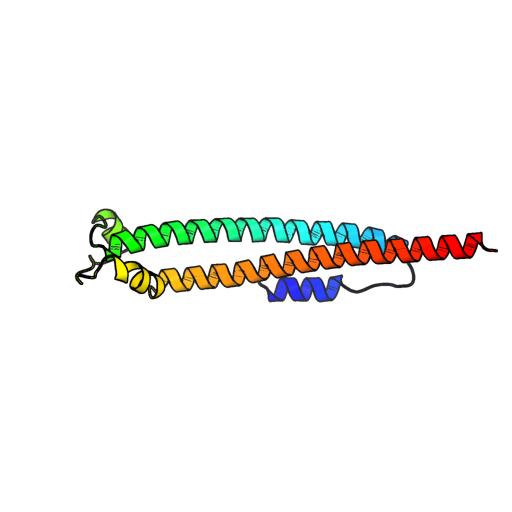2 -2.105 11.782 1.00 97.06 100 VAL A N 1
ATOM 849 C CA . VAL A 1 100 ? -10.578 -2.211 11.797 1.00 97.06 100 VAL A CA 1
ATOM 850 C C . VAL A 1 100 ? -10.111 -3.299 10.835 1.00 97.06 100 VAL A C 1
ATOM 852 O O . VAL A 1 100 ? 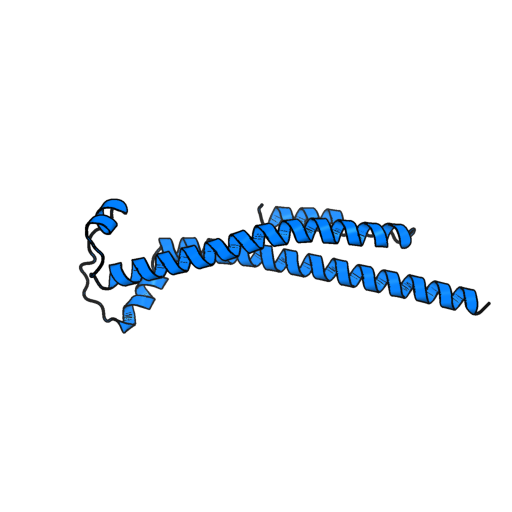-9.189 -3.073 10.048 1.00 97.06 100 VAL A O 1
ATOM 855 N N . ILE A 1 101 ? -10.763 -4.464 10.842 1.00 97.94 101 ILE A N 1
ATOM 856 C CA . ILE A 1 101 ? -10.481 -5.561 9.908 1.00 97.94 101 ILE A CA 1
ATOM 857 C C . ILE A 1 101 ? -10.710 -5.100 8.466 1.00 97.94 101 ILE A C 1
ATOM 859 O O . ILE A 1 101 ? -9.826 -5.266 7.622 1.00 97.94 101 ILE A O 1
ATOM 863 N N . ALA A 1 102 ? -11.850 -4.470 8.174 1.00 97.62 102 ALA A N 1
ATOM 864 C CA . ALA A 1 102 ? -12.168 -3.987 6.833 1.00 97.62 102 ALA A CA 1
ATOM 865 C C . ALA A 1 102 ? -11.129 -2.979 6.318 1.00 97.62 102 ALA A C 1
ATOM 867 O O . ALA A 1 102 ? -10.727 -3.036 5.151 1.00 97.62 102 ALA A O 1
ATOM 868 N N . LEU A 1 103 ? -10.659 -2.072 7.177 1.00 97.50 103 LEU A N 1
ATOM 869 C CA . LEU A 1 103 ? -9.640 -1.096 6.806 1.00 97.50 103 LEU A CA 1
ATOM 870 C C . LEU A 1 103 ? -8.260 -1.744 6.616 1.00 97.50 103 LEU A C 1
ATOM 872 O O . LEU A 1 103 ? -7.575 -1.446 5.636 1.00 97.50 103 LEU A O 1
ATOM 876 N N . ASN A 1 104 ? -7.887 -2.696 7.472 1.00 97.62 104 ASN A N 1
ATOM 877 C CA . ASN A 1 104 ? -6.651 -3.468 7.324 1.00 97.62 104 ASN A CA 1
ATOM 878 C C . ASN A 1 104 ? -6.623 -4.301 6.037 1.00 97.62 104 ASN A C 1
ATOM 880 O O . ASN A 1 104 ? -5.589 -4.360 5.373 1.00 97.62 104 ASN A O 1
ATOM 884 N N . LEU A 1 105 ? -7.752 -4.886 5.628 1.00 97.94 105 LEU A N 1
ATOM 885 C CA . LEU A 1 105 ? -7.863 -5.592 4.347 1.00 97.94 105 LEU A CA 1
ATOM 886 C C . LEU A 1 105 ? -7.642 -4.646 3.157 1.00 97.94 105 LEU A C 1
ATOM 888 O O . LEU A 1 105 ? -6.934 -4.989 2.208 1.00 97.94 105 LEU A O 1
ATOM 892 N N . ARG A 1 106 ? -8.183 -3.422 3.218 1.00 97.75 106 ARG A N 1
ATOM 893 C CA . ARG A 1 106 ? -7.930 -2.388 2.197 1.00 97.75 106 ARG A CA 1
ATOM 894 C C . ARG A 1 106 ? -6.457 -1.986 2.155 1.00 97.75 106 ARG A C 1
ATOM 896 O O . ARG A 1 106 ? -5.904 -1.850 1.066 1.00 97.75 106 ARG A O 1
ATOM 903 N N . ILE A 1 107 ? -5.819 -1.831 3.317 1.00 98.31 107 ILE A N 1
ATOM 904 C CA . ILE A 1 107 ? -4.379 -1.556 3.422 1.00 98.31 107 ILE A CA 1
ATOM 905 C C . ILE A 1 107 ? -3.570 -2.697 2.810 1.00 98.31 107 ILE A C 1
ATOM 907 O O . ILE A 1 107 ? -2.654 -2.426 2.040 1.00 98.31 107 ILE A O 1
ATOM 911 N N . ALA A 1 108 ? -3.898 -3.953 3.116 1.00 98.19 108 ALA A N 1
ATOM 912 C CA . ALA A 1 108 ? -3.197 -5.116 2.579 1.00 98.19 108 ALA A CA 1
ATOM 913 C C . ALA A 1 108 ? -3.252 -5.140 1.045 1.00 98.19 108 ALA A C 1
ATOM 915 O O . ALA A 1 108 ? -2.213 -5.218 0.392 1.00 98.19 108 ALA A O 1
ATOM 916 N N . LEU A 1 109 ? -4.441 -4.951 0.466 1.00 98.00 109 LEU A N 1
ATOM 917 C CA . LEU A 1 109 ? -4.603 -4.858 -0.985 1.00 98.00 109 LEU A CA 1
ATOM 918 C C . LEU A 1 109 ? -3.819 -3.679 -1.579 1.00 98.00 109 LEU A C 1
ATOM 920 O O . LEU A 1 109 ? -3.230 -3.793 -2.652 1.00 98.00 109 LEU A O 1
ATOM 924 N N . GLN A 1 110 ? -3.814 -2.530 -0.904 1.00 98.31 110 GLN A N 1
ATOM 925 C CA . GLN A 1 110 ? -3.088 -1.358 -1.377 1.00 98.31 110 GLN A CA 1
ATOM 926 C C . GLN A 1 110 ? -1.565 -1.555 -1.308 1.00 98.31 110 GLN A C 1
ATOM 928 O O . GLN A 1 110 ? -0.859 -1.143 -2.228 1.00 98.31 110 GLN A O 1
ATOM 933 N N . LYS A 1 111 ? -1.060 -2.216 -0.258 1.00 98.38 111 LYS A N 1
ATOM 934 C CA . LYS A 1 111 ? 0.349 -2.614 -0.137 1.00 98.38 111 LYS A CA 1
ATOM 935 C C . LYS A 1 111 ? 0.760 -3.535 -1.274 1.00 98.38 111 LYS A C 1
ATOM 937 O O . LYS A 1 111 ? 1.825 -3.315 -1.841 1.00 98.38 111 LYS A O 1
ATOM 942 N N . GLU A 1 112 ? -0.083 -4.502 -1.628 1.00 98.38 112 GLU A N 1
ATOM 943 C CA . GLU A 1 112 ? 0.200 -5.410 -2.739 1.00 98.38 112 GLU A CA 1
ATOM 944 C C 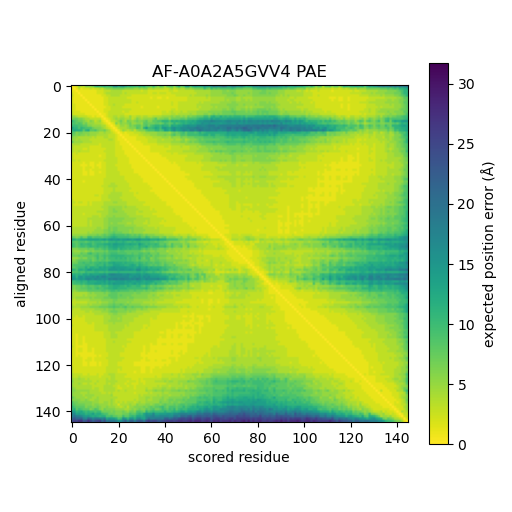. GLU A 1 112 ? 0.415 -4.630 -4.039 1.00 98.38 112 GLU A C 1
ATOM 946 O O . GLU A 1 112 ? 1.473 -4.737 -4.647 1.00 98.38 112 GLU A O 1
ATOM 951 N N . LYS A 1 113 ? -0.499 -3.712 -4.386 1.00 98.25 113 LYS A N 1
ATOM 952 C CA . LYS A 1 113 ? -0.349 -2.849 -5.574 1.00 98.25 113 LYS A CA 1
ATOM 953 C C . LYS A 1 113 ? 0.957 -2.057 -5.575 1.00 98.25 113 LYS A C 1
ATOM 955 O O . LYS A 1 113 ? 1.635 -1.986 -6.597 1.00 98.25 113 LYS A O 1
ATOM 960 N N . VAL A 1 114 ? 1.293 -1.429 -4.447 1.00 98.44 114 VAL A N 1
ATOM 961 C CA . VAL A 1 114 ? 2.512 -0.617 -4.315 1.00 98.44 114 VAL A CA 1
ATOM 962 C C . VAL A 1 114 ? 3.759 -1.487 -4.486 1.00 98.44 114 VAL A C 1
ATOM 964 O O . VAL A 1 114 ? 4.687 -1.080 -5.186 1.00 98.44 114 VAL A O 1
ATOM 967 N N . THR A 1 115 ? 3.770 -2.685 -3.900 1.00 98.38 115 THR A N 1
ATOM 968 C CA . THR A 1 115 ? 4.860 -3.659 -4.050 1.00 98.38 115 THR A CA 1
ATOM 969 C C . THR A 1 115 ? 4.995 -4.112 -5.501 1.00 98.38 115 THR A C 1
ATOM 971 O O . THR A 1 115 ? 6.081 -3.987 -6.063 1.00 98.38 115 THR A O 1
ATOM 974 N N . THR A 1 116 ? 3.898 -4.518 -6.148 1.00 98.25 116 THR A N 1
ATOM 975 C CA . THR A 1 116 ? 3.890 -4.913 -7.564 1.00 98.25 116 THR A CA 1
ATOM 976 C C . THR A 1 116 ? 4.455 -3.809 -8.457 1.00 98.25 116 THR A C 1
ATOM 978 O O . THR A 1 116 ? 5.342 -4.058 -9.269 1.00 98.25 116 THR A O 1
ATOM 981 N N . LEU A 1 117 ? 4.003 -2.562 -8.282 1.00 98.44 117 LEU A N 1
ATOM 982 C CA . LEU A 1 117 ? 4.494 -1.420 -9.058 1.00 98.44 117 LEU A CA 1
ATOM 983 C C . LEU A 1 117 ? 5.987 -1.166 -8.825 1.00 98.44 117 LEU A C 1
ATOM 985 O O . LEU A 1 117 ? 6.725 -0.896 -9.771 1.00 98.44 117 LEU A O 1
ATOM 989 N N . LYS A 1 118 ? 6.451 -1.283 -7.576 1.00 98.00 118 LYS A N 1
ATOM 990 C CA . LYS A 1 118 ? 7.870 -1.144 -7.234 1.00 98.00 118 LYS A CA 1
ATOM 991 C C . LYS A 1 118 ? 8.718 -2.214 -7.920 1.00 98.00 118 LYS A C 1
ATOM 993 O O . LYS A 1 118 ? 9.810 -1.903 -8.393 1.00 98.00 118 LYS A O 1
ATOM 998 N N . ASP A 1 119 ? 8.233 -3.446 -7.993 1.00 98.06 119 ASP A N 1
ATOM 999 C CA . ASP A 1 119 ? 8.952 -4.540 -8.643 1.00 98.06 119 ASP A CA 1
ATOM 1000 C C . ASP A 1 119 ? 8.932 -4.426 -10.173 1.00 98.06 119 ASP A C 1
ATOM 1002 O O . ASP A 1 119 ? 9.966 -4.652 -10.803 1.00 98.06 119 ASP A O 1
ATOM 1006 N N . ILE A 1 120 ? 7.835 -3.946 -10.770 1.00 97.69 120 ILE A N 1
ATOM 1007 C CA . ILE A 1 120 ? 7.783 -3.585 -12.197 1.00 97.69 120 ILE A CA 1
ATOM 1008 C C . ILE A 1 120 ? 8.832 -2.513 -12.522 1.00 97.69 120 ILE A C 1
ATOM 1010 O O . ILE A 1 120 ? 9.632 -2.683 -13.442 1.00 97.69 120 ILE A O 1
ATOM 1014 N N . ILE A 1 121 ? 8.891 -1.434 -11.735 1.00 97.56 121 ILE A N 1
ATOM 1015 C CA . ILE A 1 121 ? 9.871 -0.353 -11.921 1.00 97.56 121 ILE A CA 1
ATOM 1016 C C . ILE A 1 121 ? 11.309 -0.892 -11.854 1.00 97.56 121 ILE A C 1
ATOM 1018 O O . ILE A 1 121 ? 12.133 -0.556 -12.708 1.00 97.56 121 ILE A O 1
ATOM 1022 N N . LYS A 1 122 ? 11.613 -1.773 -10.889 1.00 96.81 122 LYS A N 1
ATOM 1023 C CA . LYS A 1 122 ? 12.926 -2.438 -10.816 1.00 96.81 122 LYS A CA 1
ATOM 1024 C C . LYS A 1 122 ? 13.202 -3.297 -12.048 1.00 96.81 122 LYS A C 1
ATOM 1026 O O . LYS A 1 122 ? 14.312 -3.254 -12.569 1.00 96.81 122 LYS A O 1
ATOM 1031 N N . SER A 1 123 ? 12.215 -4.060 -12.519 1.00 94.62 123 SER A N 1
ATOM 1032 C CA . SER A 1 123 ? 12.351 -4.898 -13.714 1.00 94.62 123 SER A CA 1
ATOM 1033 C C . SER A 1 123 ? 12.702 -4.066 -14.949 1.00 94.62 123 SER A C 1
ATOM 1035 O O . SER A 1 123 ? 13.593 -4.442 -15.707 1.00 94.62 123 SER A O 1
ATOM 1037 N N . ILE A 1 124 ? 12.064 -2.905 -15.125 1.00 94.62 124 ILE A N 1
ATOM 1038 C CA . ILE A 1 124 ? 12.364 -1.968 -16.220 1.00 94.62 124 ILE A CA 1
ATOM 1039 C C . ILE A 1 124 ? 13.797 -1.420 -16.102 1.00 94.62 124 ILE A C 1
ATOM 1041 O O . ILE A 1 124 ? 14.521 -1.328 -17.099 1.00 94.62 124 ILE A O 1
ATOM 1045 N N . GLY A 1 125 ? 14.237 -1.093 -14.883 1.00 91.81 125 GLY A N 1
ATOM 1046 C CA . GLY A 1 125 ? 15.613 -0.664 -14.619 1.00 91.81 125 GLY A CA 1
ATOM 1047 C C . GLY A 1 125 ? 16.643 -1.743 -14.968 1.00 91.81 125 GLY A C 1
ATOM 1048 O O . GLY A 1 125 ? 17.624 -1.465 -15.658 1.00 91.81 125 GLY A O 1
ATOM 1049 N N . ASN A 1 126 ? 16.382 -2.989 -14.566 1.00 91.88 126 ASN A N 1
ATOM 1050 C CA . ASN A 1 126 ? 17.230 -4.135 -14.895 1.00 91.88 126 ASN A CA 1
ATOM 1051 C C . ASN A 1 126 ? 17.309 -4.359 -16.409 1.00 91.88 126 ASN A C 1
ATOM 1053 O O . ASN A 1 126 ? 18.401 -4.551 -16.940 1.00 91.88 126 ASN A O 1
ATOM 1057 N N . LEU A 1 127 ? 16.174 -4.269 -17.109 1.00 87.69 127 LEU A N 1
ATOM 1058 C CA . LEU A 1 127 ? 16.130 -4.398 -18.562 1.00 87.69 127 LEU A CA 1
ATOM 1059 C C . LEU A 1 127 ? 16.991 -3.333 -19.256 1.00 87.69 127 LEU A C 1
ATOM 1061 O O . LEU A 1 127 ? 17.795 -3.664 -20.126 1.00 87.69 127 LEU A O 1
ATOM 1065 N N . SER A 1 128 ? 16.873 -2.072 -18.832 1.00 88.12 128 SER A N 1
ATOM 1066 C CA . SER A 1 128 ? 17.672 -0.962 -19.375 1.00 88.12 128 SER A CA 1
ATOM 1067 C C . SER A 1 128 ? 19.177 -1.219 -19.222 1.00 88.12 128 SER A C 1
ATOM 1069 O O . SER A 1 128 ? 19.953 -0.996 -20.152 1.00 88.12 128 SER A O 1
ATOM 1071 N N . PHE A 1 129 ? 19.596 -1.752 -18.070 1.00 89.00 129 PHE A N 1
ATOM 1072 C CA . PHE A 1 129 ? 20.987 -2.137 -17.826 1.00 89.00 129 PHE A CA 1
ATOM 1073 C C . PHE A 1 129 ? 21.438 -3.296 -18.728 1.00 89.00 129 PHE A C 1
ATOM 1075 O O . PHE A 1 129 ? 22.521 -3.244 -19.313 1.00 89.00 129 PHE A O 1
ATOM 1082 N N . THR A 1 130 ? 20.601 -4.327 -18.894 1.00 88.31 130 THR A N 1
ATOM 1083 C CA . THR A 1 130 ? 20.883 -5.450 -19.799 1.00 88.31 130 THR A CA 1
ATOM 1084 C C . THR A 1 130 ? 21.068 -4.983 -21.242 1.00 88.31 130 THR A C 1
ATOM 1086 O O . THR A 1 130 ? 22.036 -5.391 -21.884 1.00 88.31 130 THR A O 1
ATOM 1089 N N . ILE A 1 131 ? 20.201 -4.097 -21.740 1.00 87.19 131 ILE A N 1
ATOM 1090 C CA . ILE A 1 131 ? 20.324 -3.537 -23.092 1.00 87.19 131 ILE A CA 1
ATOM 1091 C C . ILE A 1 131 ? 21.648 -2.774 -23.244 1.00 87.19 131 ILE A C 1
ATOM 1093 O O . ILE A 1 131 ? 22.377 -2.998 -24.213 1.00 87.19 131 ILE A O 1
ATOM 1097 N N . GLY A 1 132 ? 22.012 -1.947 -22.258 1.00 87.31 132 GLY A N 1
ATOM 1098 C CA . GLY A 1 132 ? 23.296 -1.241 -22.241 1.00 87.31 132 GLY A CA 1
ATOM 1099 C C . GLY A 1 132 ? 24.503 -2.183 -22.341 1.00 87.31 132 GLY A C 1
ATOM 1100 O O . GLY A 1 132 ? 25.421 -1.933 -23.123 1.00 87.31 132 GLY A O 1
ATOM 1101 N N . ASN A 1 133 ? 24.481 -3.309 -21.621 1.00 88.94 133 ASN A N 1
ATOM 1102 C CA . ASN A 1 133 ? 25.543 -4.317 -21.695 1.00 88.94 133 ASN A CA 1
ATOM 1103 C C . ASN A 1 133 ? 25.640 -4.970 -23.079 1.00 88.94 133 ASN A C 1
ATOM 1105 O O . ASN A 1 133 ? 26.747 -5.163 -23.582 1.00 88.94 133 ASN A O 1
ATOM 1109 N N . ILE A 1 134 ? 24.504 -5.274 -23.712 1.00 86.62 134 ILE A N 1
ATOM 1110 C CA . ILE A 1 134 ? 24.479 -5.857 -25.061 1.00 86.62 134 ILE A CA 1
ATOM 1111 C C . ILE A 1 134 ? 25.056 -4.869 -26.083 1.00 86.62 134 ILE A C 1
ATOM 1113 O O . ILE A 1 134 ? 25.877 -5.258 -26.914 1.00 86.62 134 ILE A O 1
ATOM 1117 N N . LEU A 1 135 ? 24.671 -3.591 -26.013 1.00 86.50 135 LEU A N 1
ATOM 1118 C CA . LEU A 1 135 ? 25.195 -2.551 -26.904 1.00 86.50 135 LEU A CA 1
ATOM 1119 C C . LEU A 1 135 ? 26.706 -2.359 -26.730 1.00 86.50 135 LEU A C 1
ATOM 1121 O O . LEU A 1 135 ? 27.428 -2.245 -27.719 1.00 86.50 135 LEU A O 1
ATOM 1125 N N . ASN A 1 136 ? 27.197 -2.368 -25.489 1.00 87.88 136 ASN A N 1
ATOM 1126 C CA . ASN A 1 136 ? 28.632 -2.305 -25.216 1.00 87.88 136 ASN A CA 1
ATOM 1127 C C . ASN A 1 136 ? 29.366 -3.518 -25.796 1.00 87.88 136 ASN A C 1
ATOM 1129 O O . ASN A 1 136 ? 30.389 -3.351 -26.451 1.00 87.88 136 ASN A O 1
ATOM 1133 N N . TRP A 1 137 ? 28.828 -4.727 -25.616 1.00 87.69 137 TRP 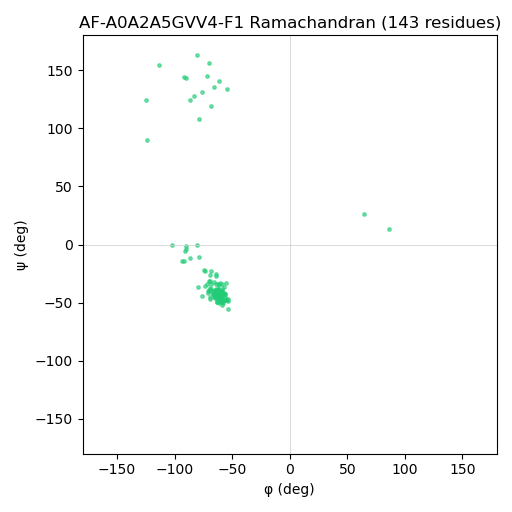A N 1
ATOM 1134 C CA . TRP A 1 137 ? 29.414 -5.944 -26.178 1.00 87.69 137 TRP A CA 1
ATOM 1135 C C . TRP A 1 137 ? 29.497 -5.903 -27.712 1.00 87.69 137 TRP A C 1
ATOM 1137 O O . TRP A 1 137 ? 30.544 -6.237 -28.264 1.00 87.69 137 TRP A O 1
ATOM 1147 N N . ARG A 1 138 ? 28.454 -5.414 -28.402 1.00 86.06 138 ARG A N 1
ATOM 1148 C CA . ARG A 1 138 ? 28.478 -5.222 -29.866 1.00 86.06 138 ARG A CA 1
ATOM 1149 C C . ARG A 1 138 ? 29.593 -4.264 -30.302 1.00 86.06 138 ARG A C 1
ATOM 1151 O O . ARG A 1 138 ? 30.359 -4.604 -31.196 1.00 86.06 138 ARG A O 1
ATOM 1158 N N . LYS A 1 139 ? 29.752 -3.128 -29.611 1.00 86.50 139 LYS A N 1
ATOM 1159 C CA . LYS A 1 139 ? 30.847 -2.174 -29.876 1.00 86.50 139 LYS A CA 1
ATOM 1160 C C . LYS A 1 139 ? 32.231 -2.802 -29.698 1.00 86.50 139 LYS A C 1
ATOM 1162 O O . LYS A 1 139 ? 33.128 -2.529 -30.487 1.00 86.50 139 LYS A O 1
ATOM 1167 N N . PHE A 1 140 ? 32.414 -3.644 -28.677 1.00 89.25 140 PHE A N 1
ATOM 1168 C CA . PHE A 1 140 ? 33.676 -4.365 -28.478 1.00 89.25 140 PHE A CA 1
ATOM 1169 C C . PHE A 1 140 ? 33.974 -5.350 -29.613 1.00 89.25 140 PHE A C 1
ATOM 1171 O O . PHE A 1 140 ? 35.131 -5.470 -30.001 1.00 89.25 140 PHE A O 1
ATOM 1178 N N . GLN A 1 141 ? 32.961 -6.042 -30.148 1.00 86.44 141 GLN A N 1
ATOM 1179 C CA . GLN A 1 141 ? 33.159 -6.948 -31.283 1.00 86.44 141 GLN A CA 1
ATOM 1180 C C . GLN A 1 141 ? 33.548 -6.202 -32.559 1.00 86.44 141 GLN A C 1
ATOM 1182 O O . GLN A 1 141 ? 34.453 -6.643 -33.255 1.00 86.44 141 GLN A O 1
ATOM 1187 N N . GLU A 1 142 ? 32.897 -5.075 -32.848 1.00 83.31 142 GLU A N 1
ATOM 1188 C CA . GLU A 1 142 ? 33.208 -4.250 -34.022 1.00 83.31 142 GLU A CA 1
ATOM 1189 C C . GLU A 1 142 ? 34.619 -3.650 -33.957 1.00 83.31 142 GLU A C 1
ATOM 1191 O O . GLU A 1 142 ? 35.274 -3.540 -34.983 1.00 83.31 142 GLU A O 1
ATOM 1196 N N . ALA A 1 143 ? 35.113 -3.310 -32.762 1.00 76.31 143 ALA A N 1
ATOM 1197 C CA . ALA A 1 143 ? 36.461 -2.770 -32.565 1.00 76.31 143 ALA A CA 1
ATOM 1198 C C . ALA A 1 143 ? 37.584 -3.829 -32.588 1.00 76.31 143 ALA A C 1
ATOM 1200 O O . ALA A 1 143 ? 38.760 -3.468 -32.565 1.00 76.31 143 ALA A O 1
ATOM 1201 N N . ALA A 1 144 ? 37.239 -5.121 -32.561 1.00 68.50 144 ALA A N 1
ATOM 1202 C CA . ALA A 1 144 ? 38.196 -6.229 -32.592 1.00 68.50 144 ALA A CA 1
ATOM 1203 C C . ALA A 1 144 ? 38.513 -6.730 -34.018 1.00 68.50 144 ALA A C 1
ATOM 1205 O O . ALA A 1 144 ? 39.385 -7.589 -34.166 1.00 68.50 144 ALA A O 1
ATOM 1206 N N . TYR A 1 145 ? 37.816 -6.206 -35.033 1.00 52.94 145 TYR A N 1
ATOM 1207 C CA . TYR A 1 145 ? 38.062 -6.418 -36.465 1.00 52.94 145 TYR A CA 1
ATOM 1208 C C . TYR A 1 145 ? 38.689 -5.171 -37.095 1.00 52.94 145 TYR A C 1
ATOM 1210 O O . TYR A 1 145 ? 39.465 -5.352 -38.060 1.00 52.94 145 TYR A O 1
#

Nearest PDB structures (foldseek):
  4zwt-assembly1_C  TM=8.891E-01  e=6.243E-05  Tequatrovirus T4
  4zwr-assembly1_C  TM=8.978E-01  e=1.084E-04  Tequatrovirus T4
  4zwt-assembly1_F  TM=8.772E-01  e=1.595E-04  Tequatrovirus T4
  4zwq-assembly1_G  TM=8.827E-01  e=2.768E-04  Tequatrovirus T4
  4zwt-assembly2_I  TM=8.790E-01  e=5.671E-04  Tequatrovirus T4

Foldseek 3Di:
DALVVVVVVLVVLVDDDPPDLPVLLVSLVVVLVVLVVVLVVLVVVLVVLVVVLVVVLVQLLCQCCQNHDPVVCVVVVHDRDDDDDDNVCSVVVCCVDPVSVVSVVVSVSSVVSSVSSVVSSVVSVVSSVVSVVVVVVVVVVVVVD

Mean predicted aligned error: 5.19 Å

Secondary structure (DSSP, 8-state):
--HHHHHHHHHHHT---SS-HHHHHHHHHHHHHHHHHHHHHHHHHHHHHHHHHHHHHHHHHHHHHT---HHHHHHHTPPPP-----GGGHHHHHHT-HHHHHHHHHHHHHHHHHHHHHHHHHHHHHHHHHHHHHHHHHHHHHTT-

Sequence (145 aa):
MKLDDILNLWAEDSTLDKNDLSEESVRAIKLHSKYYIIYSHENLRLAKLLEDVNKLYFLKYEYYLGDLDKETLDERGWKQFQKKILKSDIDRYIRGDDEVIALNLRIALQKEKVTTLKDIIKSIGNLSFTIGNILNWRKFQEAAY